Protein AF-A0A960TRJ4-F1 (afdb_monomer)

pLDDT: mean 88.87, std 13.02, range [45.62, 97.25]

Secondary structure (DSSP, 8-state):
----HHHHHHHHHHHHHHHTT-GGGHHHHHHGGG-SSHHHHHHHHHHHHHH-HHHHHHHHHHHTT-SSHHHHHHHHHHHTTS--

Sequence (84 aa):
IRHHPRGWVRACALYAVAQEEDTAMAPLAQAALVDRDPVVRETAAWCLARLAPERWRDHAATLTADEDAQVARWAAGFFGMLPT

Nearest PDB structures (foldseek):
  6g4j-assembly1_B  TM=8.806E-01  e=2.883E-02  synthetic construct
  3ltj-assembly1_A  TM=8.799E-01  e=7.236E-02  synthetic construct
  7z0f-assembly1_C  TM=8.446E-01  e=6.855E-02  synthetic construct
  8aw4-assembly1_B  TM=8.524E-01  e=1.544E-01  synthetic construct
  4xl5-assembly1_C  TM=8.786E-01  e=5.659E-01  synthetic construct

Structure (mmCIF, N/CA/C/O backbone):
data_AF-A0A960TRJ4-F1
#
_entry.id   AF-A0A960TRJ4-F1
#
loop_
_atom_site.group_PDB
_atom_site.id
_atom_site.type_symbol
_atom_site.label_atom_id
_atom_site.label_alt_id
_atom_site.label_comp_id
_atom_site.label_asym_id
_atom_site.label_entity_id
_atom_site.label_seq_id
_atom_site.pdbx_PDB_ins_code
_atom_site.Cartn_x
_atom_site.Cartn_y
_atom_site.Cartn_z
_atom_site.occupancy
_atom_site.B_iso_or_equiv
_atom_site.auth_seq_id
_atom_site.auth_comp_id
_atom_site.auth_asym_id
_atom_site.auth_atom_id
_atom_site.pdbx_PDB_model_num
ATOM 1 N N . ILE A 1 1 ? 17.503 0.779 -10.587 1.00 45.62 1 ILE A N 1
ATOM 2 C CA . ILE A 1 1 ? 16.078 0.556 -10.262 1.00 45.62 1 ILE A CA 1
ATOM 3 C C . ILE A 1 1 ? 15.287 0.604 -11.571 1.00 45.62 1 ILE A C 1
ATOM 5 O O . ILE A 1 1 ? 15.196 1.666 -12.169 1.00 45.62 1 ILE A O 1
ATOM 9 N N . ARG A 1 2 ? 14.831 -0.539 -12.102 1.00 48.50 2 ARG A N 1
ATOM 10 C CA . ARG A 1 2 ? 13.988 -0.600 -13.313 1.00 48.50 2 ARG A CA 1
ATOM 11 C C . ARG A 1 2 ? 12.560 -0.917 -12.868 1.00 48.50 2 ARG A C 1
ATOM 13 O O . ARG A 1 2 ? 12.157 -2.072 -12.893 1.00 48.50 2 ARG A O 1
ATOM 20 N N . HIS A 1 3 ? 11.808 0.091 -12.434 1.00 55.41 3 HIS A N 1
ATOM 21 C CA . HIS A 1 3 ? 10.358 -0.066 -12.324 1.00 55.41 3 HIS A CA 1
ATOM 22 C C . HIS A 1 3 ? 9.790 -0.052 -13.740 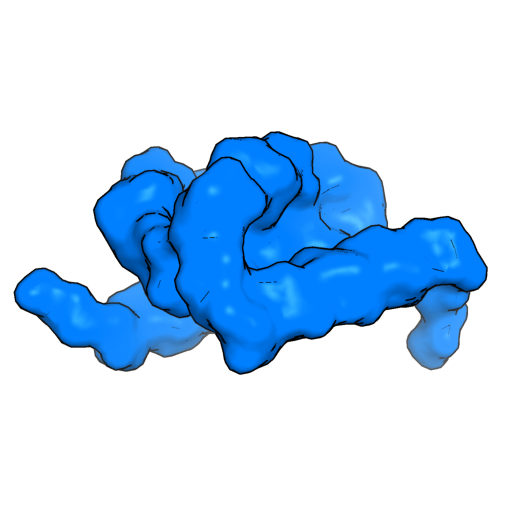1.00 55.41 3 HIS A C 1
ATOM 24 O O . HIS A 1 3 ? 10.102 0.837 -14.535 1.00 55.41 3 HIS A O 1
ATOM 30 N N . HIS A 1 4 ? 9.009 -1.070 -14.100 1.00 54.75 4 HIS A N 1
ATOM 31 C CA . HIS A 1 4 ? 8.327 -1.069 -15.388 1.00 54.75 4 HIS A CA 1
ATOM 32 C C . HIS A 1 4 ? 7.425 0.173 -15.468 1.00 54.75 4 HIS A C 1
ATOM 34 O O . HIS A 1 4 ? 6.748 0.485 -14.485 1.00 54.75 4 HIS A O 1
ATOM 40 N N . PRO A 1 5 ? 7.330 0.848 -16.629 1.00 67.25 5 PRO A N 1
ATOM 41 C CA . PRO A 1 5 ? 6.586 2.105 -16.757 1.00 67.25 5 PRO A CA 1
ATOM 42 C C . PRO A 1 5 ? 5.125 1.988 -16.300 1.00 67.25 5 PRO A C 1
ATOM 44 O O . PRO A 1 5 ? 4.548 2.948 -15.810 1.00 67.25 5 PRO A O 1
ATOM 47 N N . ARG A 1 6 ? 4.531 0.789 -16.383 1.00 80.88 6 ARG A N 1
ATOM 48 C CA . ARG A 1 6 ? 3.167 0.532 -15.903 1.00 80.88 6 ARG A CA 1
ATOM 49 C C . ARG A 1 6 ? 3.060 0.419 -14.379 1.00 80.88 6 ARG A C 1
ATOM 51 O O . ARG A 1 6 ? 2.021 0.780 -13.844 1.00 80.88 6 ARG A O 1
ATOM 58 N N . GLY A 1 7 ? 4.068 -0.133 -13.698 1.00 89.56 7 GLY A N 1
ATOM 59 C CA . GLY A 1 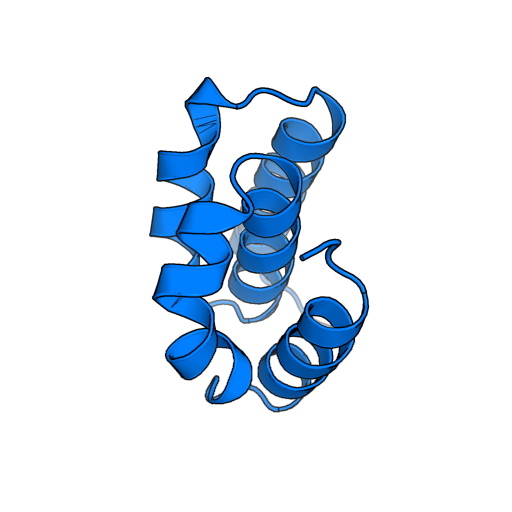7 ? 4.085 -0.275 -12.234 1.00 89.56 7 GLY A CA 1
ATOM 60 C C . GLY A 1 7 ? 4.246 1.075 -11.550 1.00 89.56 7 GLY A C 1
ATOM 61 O O . GLY A 1 7 ? 3.431 1.443 -10.713 1.00 89.56 7 GLY A O 1
ATOM 62 N N . TRP A 1 8 ? 5.204 1.867 -12.035 1.00 91.50 8 TRP A N 1
ATOM 63 C CA . TRP A 1 8 ? 5.428 3.230 -11.556 1.00 91.50 8 TRP A CA 1
ATOM 64 C C . TRP A 1 8 ? 4.167 4.101 -11.631 1.00 91.50 8 TRP A C 1
ATOM 66 O O . TRP A 1 8 ? 3.808 4.741 -10.653 1.00 91.50 8 TRP A O 1
ATOM 76 N N . VAL A 1 9 ? 3.435 4.064 -12.750 1.00 94.56 9 VAL A N 1
ATOM 77 C CA . VAL A 1 9 ? 2.185 4.832 -12.897 1.00 94.56 9 VAL A CA 1
ATOM 78 C C . VAL A 1 9 ? 1.124 4.415 -11.873 1.00 94.56 9 VAL A C 1
ATOM 80 O O . VAL A 1 9 ? 0.461 5.283 -11.311 1.00 94.56 9 VAL A O 1
A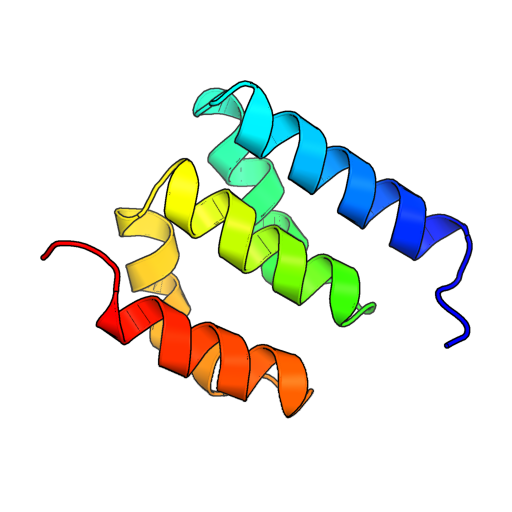TOM 83 N N . ARG A 1 10 ? 0.972 3.112 -11.585 1.00 94.88 10 ARG A N 1
ATOM 84 C CA . ARG A 1 10 ? 0.026 2.642 -10.554 1.00 94.88 10 ARG A CA 1
ATOM 85 C C . ARG A 1 10 ? 0.434 3.110 -9.158 1.00 94.88 10 ARG A C 1
ATOM 87 O O . ARG A 1 10 ? -0.421 3.569 -8.410 1.00 94.88 10 ARG A O 1
ATOM 94 N N . ALA A 1 11 ? 1.726 3.055 -8.841 1.00 95.81 11 ALA A N 1
ATOM 95 C CA . ALA A 1 11 ? 2.246 3.583 -7.584 1.00 95.81 11 ALA A CA 1
ATOM 96 C C . ALA A 1 11 ? 2.002 5.099 -7.467 1.00 95.81 11 ALA A C 1
ATOM 98 O O . ALA A 1 11 ? 1.457 5.554 -6.468 1.00 95.81 11 ALA A O 1
ATOM 99 N N . CYS A 1 12 ? 2.291 5.884 -8.511 1.00 95.25 12 CYS A N 1
ATOM 100 C CA . CYS A 1 12 ? 1.995 7.320 -8.517 1.00 95.25 12 CYS A CA 1
ATOM 101 C C . CYS A 1 12 ? 0.501 7.622 -8.333 1.00 95.25 12 CYS A C 1
ATOM 103 O O . CYS A 1 12 ? 0.162 8.572 -7.634 1.00 95.25 12 CYS A O 1
ATOM 105 N N . ALA A 1 13 ? -0.387 6.823 -8.932 1.00 95.12 13 ALA A N 1
ATOM 106 C CA . ALA A 1 13 ? -1.828 6.992 -8.766 1.00 95.12 13 ALA A CA 1
ATOM 107 C C . ALA A 1 13 ? -2.269 6.744 -7.314 1.00 95.12 13 ALA A C 1
ATOM 109 O O . ALA A 1 13 ? -2.974 7.571 -6.743 1.00 95.12 13 ALA A O 1
ATOM 110 N N . LEU A 1 14 ? -1.803 5.655 -6.694 1.00 96.69 14 LEU A N 1
ATOM 111 C CA . LEU A 1 14 ? -2.048 5.367 -5.274 1.00 96.69 14 LEU A CA 1
ATOM 112 C C . LEU A 1 14 ? -1.491 6.465 -4.364 1.00 96.69 14 LEU A C 1
ATOM 114 O O . LEU A 1 14 ? -2.128 6.839 -3.378 1.00 96.69 14 LEU A O 1
ATOM 118 N N . TYR A 1 15 ? -0.317 6.994 -4.713 1.00 95.50 15 TYR A N 1
ATOM 119 C CA . TYR A 1 15 ? 0.293 8.090 -3.980 1.00 95.50 15 TYR A CA 1
ATOM 120 C C . TYR A 1 15 ? -0.579 9.346 -4.023 1.00 95.50 15 TYR A C 1
ATOM 122 O O . TYR A 1 15 ? -0.896 9.900 -2.976 1.00 95.50 15 TYR A O 1
ATOM 130 N N . ALA A 1 16 ? -1.008 9.760 -5.218 1.00 96.25 16 ALA A N 1
ATOM 131 C CA . ALA A 1 16 ? -1.873 10.923 -5.394 1.00 96.25 16 ALA A CA 1
ATOM 132 C C . ALA A 1 16 ? -3.192 10.771 -4.620 1.00 96.25 16 ALA A C 1
ATOM 134 O O . ALA A 1 16 ? -3.575 11.670 -3.882 1.00 96.25 16 ALA A O 1
ATOM 135 N N . VAL A 1 17 ? -3.826 9.599 -4.700 1.00 95.31 17 VAL A N 1
ATOM 136 C CA . VAL A 1 17 ? -5.056 9.285 -3.955 1.00 95.31 17 VAL A CA 1
ATOM 137 C C . VAL A 1 17 ? -4.887 9.479 -2.441 1.00 95.31 17 VAL A C 1
ATOM 139 O O . VAL A 1 17 ? -5.745 10.071 -1.793 1.00 95.31 17 VAL A O 1
ATOM 142 N N . ALA A 1 18 ? -3.769 9.032 -1.865 1.00 94.56 18 ALA A N 1
ATOM 143 C CA . ALA A 1 18 ? -3.508 9.199 -0.435 1.00 94.56 18 ALA A CA 1
ATOM 144 C C . ALA A 1 18 ? -3.133 10.63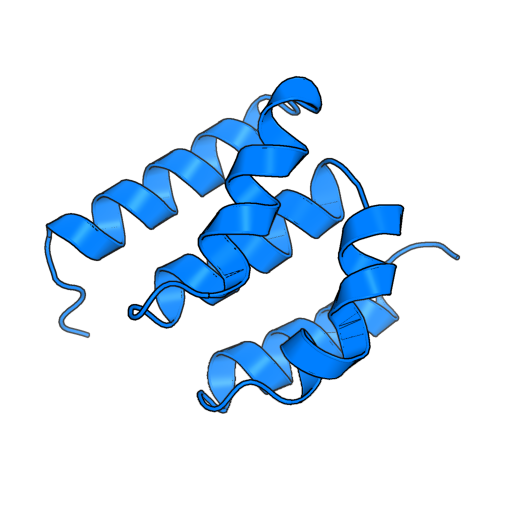6 -0.025 1.00 94.56 18 ALA A C 1
ATOM 146 O O . ALA A 1 18 ? -3.201 10.962 1.163 1.00 94.56 18 ALA A O 1
ATOM 147 N N . GLN A 1 19 ? -2.673 11.461 -0.971 1.00 95.69 19 GLN A N 1
ATOM 148 C CA . GLN A 1 19 ? -2.379 12.880 -0.741 1.00 95.69 19 GLN A CA 1
ATOM 149 C C . GLN A 1 19 ? -3.648 13.729 -0.744 1.00 95.69 19 GLN A C 1
ATOM 151 O O . GLN A 1 19 ? -3.728 14.685 0.015 1.00 95.69 19 GLN A O 1
ATOM 156 N N . GLU A 1 20 ? -4.640 13.341 -1.543 1.00 95.75 20 GLU A N 1
ATOM 157 C CA . GLU A 1 20 ? -5.968 13.965 -1.557 1.00 95.75 20 GLU A CA 1
ATOM 158 C C . GLU A 1 20 ? -6.873 13.473 -0.411 1.00 95.75 20 GLU A C 1
ATOM 160 O O . GLU A 1 20 ? -7.997 13.943 -0.271 1.00 95.75 20 GLU A O 1
ATOM 165 N N . GLU A 1 21 ? -6.403 12.516 0.400 1.00 93.44 21 GLU A N 1
ATOM 166 C CA . GLU A 1 21 ? -7.151 11.924 1.522 1.00 93.44 21 GLU A CA 1
ATOM 167 C C . GLU A 1 21 ? -8.524 11.347 1.109 1.00 93.44 21 GLU A C 1
ATOM 169 O O . GLU A 1 21 ? -9.460 11.267 1.908 1.00 93.44 21 GLU A O 1
ATOM 174 N N . ASP A 1 22 ? -8.649 10.889 -0.145 1.00 93.62 22 ASP A N 1
ATOM 175 C CA . ASP A 1 22 ? -9.893 10.335 -0.683 1.00 93.62 22 ASP A CA 1
ATOM 176 C C . ASP A 1 22 ? -10.156 8.922 -0.138 1.00 93.62 22 ASP A C 1
ATOM 178 O O . ASP A 1 22 ? -9.841 7.897 -0.750 1.00 93.62 22 ASP A O 1
ATOM 182 N N . THR A 1 23 ? -10.757 8.867 1.050 1.00 94.44 23 THR A N 1
ATOM 183 C CA . THR A 1 23 ? -11.118 7.616 1.736 1.00 94.44 23 THR A CA 1
ATOM 184 C C . THR A 1 23 ? -12.041 6.707 0.916 1.00 94.44 23 THR A C 1
ATOM 186 O O . THR A 1 23 ? -12.020 5.488 1.113 1.00 94.44 23 THR A O 1
ATOM 189 N N . ALA A 1 24 ? -12.793 7.240 -0.059 1.00 95.38 24 ALA A N 1
ATOM 190 C CA . ALA A 1 24 ? -13.632 6.425 -0.940 1.00 95.38 24 ALA A CA 1
ATOM 191 C C . ALA A 1 24 ? -12.799 5.492 -1.836 1.00 95.38 24 ALA A C 1
ATOM 193 O O . ALA A 1 24 ? -13.302 4.469 -2.306 1.00 95.38 24 ALA A O 1
ATOM 194 N N . MET A 1 25 ? -11.512 5.798 -2.018 1.00 95.56 25 MET A N 1
ATOM 195 C CA . MET A 1 25 ? -10.564 5.000 -2.794 1.00 95.56 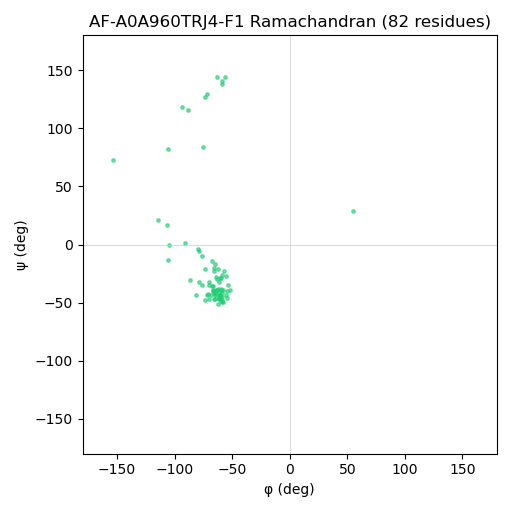25 MET A CA 1
ATOM 196 C C . MET A 1 25 ? -9.813 3.952 -1.962 1.00 95.56 25 MET A C 1
ATOM 198 O O . MET A 1 25 ? -9.030 3.179 -2.520 1.00 95.56 25 MET A O 1
ATOM 202 N N . ALA A 1 26 ? -10.079 3.834 -0.656 1.00 95.62 26 ALA A N 1
ATOM 203 C CA . ALA A 1 26 ? -9.491 2.784 0.181 1.00 95.62 26 ALA A CA 1
ATOM 204 C C . ALA A 1 26 ? -9.670 1.350 -0.383 1.00 95.62 26 ALA A C 1
ATOM 206 O O . ALA A 1 26 ? -8.710 0.577 -0.332 1.00 95.62 26 ALA A O 1
ATOM 207 N N . PRO A 1 27 ? -10.816 0.962 -0.992 1.00 96.62 27 PRO A N 1
ATOM 208 C CA . PRO A 1 27 ? -10.950 -0.350 -1.633 1.00 96.62 27 PRO A CA 1
ATOM 209 C C . PRO A 1 27 ? -9.973 -0.571 -2.797 1.00 96.62 27 PRO A C 1
ATOM 211 O O . PRO A 1 27 ? -9.527 -1.696 -3.018 1.00 96.62 27 PRO A O 1
ATOM 214 N N . LEU A 1 28 ? -9.616 0.489 -3.530 1.00 95.38 28 LEU A N 1
ATOM 215 C CA . LEU A 1 28 ? -8.652 0.415 -4.628 1.00 95.38 28 LEU A CA 1
ATOM 216 C C . LEU A 1 28 ? -7.235 0.193 -4.091 1.00 95.38 28 LEU A C 1
ATOM 218 O O . LEU A 1 28 ? -6.513 -0.658 -4.611 1.00 95.38 28 LEU A O 1
ATOM 222 N N . ALA A 1 29 ? -6.860 0.899 -3.021 1.00 96.44 29 ALA A N 1
ATOM 223 C CA . ALA A 1 29 ? -5.595 0.666 -2.329 1.00 96.44 29 ALA A CA 1
ATOM 224 C C . ALA A 1 29 ? -5.509 -0.768 -1.784 1.00 96.44 29 ALA A C 1
ATOM 226 O O . ALA A 1 29 ? -4.511 -1.450 -1.993 1.00 96.44 29 ALA A O 1
ATOM 227 N N . GLN A 1 30 ? -6.587 -1.273 -1.179 1.00 97.25 30 GLN A N 1
ATOM 228 C CA . GLN A 1 30 ? -6.652 -2.651 -0.693 1.00 97.25 30 GLN A CA 1
ATOM 229 C C . GLN A 1 30 ? -6.478 -3.680 -1.824 1.00 97.25 30 GLN A C 1
ATOM 231 O O . GLN A 1 30 ? -5.726 -4.641 -1.677 1.00 97.25 30 GLN A O 1
ATOM 236 N N . ALA A 1 31 ? -7.120 -3.473 -2.977 1.00 96.56 31 ALA A N 1
ATOM 237 C CA . ALA A 1 31 ? -6.972 -4.367 -4.127 1.00 96.56 31 ALA A CA 1
ATOM 238 C C . ALA A 1 31 ? -5.533 -4.398 -4.680 1.00 96.56 31 ALA A C 1
ATOM 240 O O . ALA A 1 31 ? -5.094 -5.419 -5.208 1.00 96.56 31 ALA A O 1
ATOM 241 N N . ALA A 1 32 ? -4.783 -3.303 -4.542 1.00 96.75 32 ALA A N 1
ATOM 242 C CA . ALA A 1 32 ? -3.403 -3.202 -5.007 1.00 96.75 32 ALA A CA 1
ATOM 243 C C . ALA A 1 32 ? -2.371 -3.878 -4.078 1.00 96.75 32 ALA A C 1
ATOM 245 O O . ALA A 1 32 ? -1.206 -4.000 -4.457 1.00 96.75 32 ALA A O 1
ATOM 246 N N . LEU A 1 33 ? -2.778 -4.384 -2.905 1.00 96.38 33 LEU A N 1
ATOM 247 C CA . LEU A 1 33 ? -1.889 -5.115 -1.989 1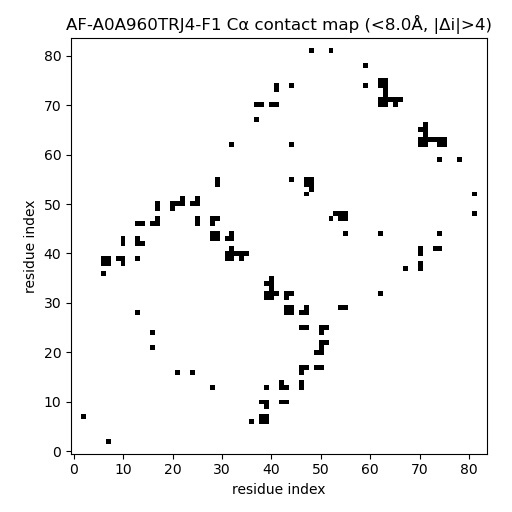.00 96.38 33 LEU A CA 1
ATOM 248 C C . LEU A 1 33 ? -1.369 -6.444 -2.558 1.00 96.38 33 LEU A C 1
ATOM 250 O O . LEU A 1 33 ? -0.390 -6.976 -2.055 1.00 96.38 33 LEU A O 1
ATOM 254 N N . VAL A 1 34 ? -1.998 -6.979 -3.607 1.00 95.50 34 VAL A N 1
ATOM 255 C CA . VAL A 1 34 ? -1.576 -8.218 -4.289 1.00 95.50 34 VAL A CA 1
ATOM 256 C C . VAL A 1 34 ? -0.947 -7.949 -5.659 1.00 95.50 34 VAL A C 1
ATOM 258 O O . VAL A 1 34 ? -0.850 -8.844 -6.500 1.00 95.50 34 VAL A O 1
ATOM 261 N N . ASP A 1 35 ? -0.548 -6.703 -5.928 1.00 96.31 35 ASP A N 1
ATOM 262 C CA . ASP A 1 35 ? 0.090 -6.352 -7.192 1.00 96.31 35 ASP A CA 1
ATOM 263 C C . ASP A 1 35 ? 1.432 -7.086 -7.362 1.00 96.31 35 ASP A C 1
ATOM 265 O O . ASP A 1 35 ? 2.196 -7.290 -6.421 1.00 96.31 35 ASP A O 1
ATOM 269 N N . ARG A 1 36 ? 1.746 -7.479 -8.597 1.00 94.12 36 ARG A N 1
ATOM 270 C CA . ARG A 1 36 ? 3.008 -8.152 -8.936 1.00 94.12 36 ARG A CA 1
ATOM 271 C C . ARG A 1 36 ? 4.249 -7.270 -8.758 1.00 94.12 36 ARG A C 1
ATOM 273 O O . ARG A 1 36 ? 5.356 -7.792 -8.731 1.00 94.12 36 ARG A O 1
ATOM 280 N N . ASP A 1 37 ? 4.087 -5.947 -8.779 1.00 95.06 37 ASP A N 1
ATOM 281 C CA . ASP A 1 37 ? 5.180 -4.995 -8.610 1.00 95.06 37 ASP A CA 1
ATOM 282 C C . ASP A 1 37 ? 5.283 -4.607 -7.125 1.00 95.06 37 ASP A C 1
ATOM 284 O O . ASP A 1 37 ? 4.336 -4.018 -6.592 1.00 95.06 37 ASP A O 1
ATOM 288 N N . PRO A 1 38 ? 6.410 -4.896 -6.452 1.00 94.75 38 PRO A N 1
ATOM 289 C CA . PRO A 1 38 ? 6.553 -4.644 -5.020 1.00 94.75 38 PRO A CA 1
ATOM 290 C C . PRO A 1 38 ? 6.408 -3.161 -4.664 1.00 94.75 38 PRO A C 1
ATOM 292 O O . PRO A 1 38 ? 5.890 -2.840 -3.599 1.00 94.75 38 PRO A O 1
ATOM 295 N N . VAL A 1 39 ? 6.755 -2.237 -5.570 1.00 93.94 39 VAL A N 1
ATOM 296 C CA . VAL A 1 39 ? 6.566 -0.798 -5.312 1.00 93.94 39 VAL A CA 1
ATOM 297 C C . VAL A 1 39 ? 5.098 -0.407 -5.307 1.00 93.94 39 VAL A C 1
ATOM 299 O O . VAL A 1 39 ? 4.695 0.480 -4.552 1.00 93.94 39 VAL A O 1
ATOM 302 N N . VAL A 1 40 ? 4.274 -1.079 -6.111 1.00 96.31 40 VAL A N 1
ATOM 303 C CA . VAL A 1 40 ? 2.826 -0.870 -6.066 1.00 96.31 40 VAL A CA 1
ATOM 304 C C . VAL A 1 40 ? 2.268 -1.402 -4.750 1.00 96.31 40 VAL A C 1
ATOM 306 O O . VAL A 1 40 ? 1.500 -0.681 -4.121 1.00 96.31 40 VAL A O 1
ATOM 309 N N . ARG A 1 41 ? 2.697 -2.587 -4.291 1.00 96.94 41 ARG A N 1
ATOM 310 C CA . ARG A 1 41 ? 2.269 -3.142 -2.994 1.00 96.94 41 ARG A CA 1
ATOM 311 C C . ARG A 1 41 ? 2.671 -2.257 -1.815 1.00 96.94 41 ARG A C 1
ATOM 313 O O . ARG A 1 41 ? 1.830 -1.957 -0.973 1.00 96.94 41 ARG A O 1
ATOM 320 N N . GLU A 1 42 ? 3.917 -1.782 -1.785 1.00 94.88 42 GLU A N 1
ATOM 321 C CA . GLU A 1 42 ? 4.415 -0.857 -0.756 1.00 94.88 42 GLU A CA 1
ATOM 322 C C . GLU A 1 42 ? 3.577 0.428 -0.715 1.00 94.88 42 GLU A C 1
ATOM 324 O O . GLU A 1 42 ? 3.069 0.826 0.335 1.00 94.88 42 GLU A O 1
ATOM 329 N N . THR A 1 43 ? 3.360 1.045 -1.881 1.00 95.44 43 THR A N 1
ATOM 330 C CA . THR A 1 43 ? 2.582 2.288 -1.977 1.00 95.44 43 THR A CA 1
ATOM 331 C C . THR A 1 43 ? 1.113 2.062 -1.625 1.00 95.44 43 THR A C 1
ATOM 333 O O . THR A 1 43 ? 0.490 2.917 -1.001 1.00 95.44 43 THR A O 1
ATOM 336 N N . ALA A 1 44 ? 0.553 0.909 -1.992 1.00 96.44 44 ALA A N 1
ATOM 337 C CA . ALA A 1 44 ? -0.807 0.514 -1.653 1.00 96.44 44 ALA A CA 1
ATOM 338 C C . ALA A 1 44 ? -0.980 0.327 -0.141 1.00 96.44 44 ALA A C 1
ATOM 340 O O . ALA A 1 44 ? -1.950 0.826 0.425 1.00 96.44 44 ALA A O 1
ATOM 341 N N . ALA A 1 45 ? -0.016 -0.317 0.524 1.00 95.19 45 ALA A N 1
ATOM 342 C CA . ALA A 1 45 ? -0.003 -0.466 1.974 1.00 95.19 45 ALA A CA 1
ATOM 343 C C . ALA A 1 45 ? 0.070 0.897 2.675 1.00 95.19 45 ALA A C 1
ATOM 345 O O . ALA A 1 45 ? -0.720 1.158 3.580 1.00 95.19 45 ALA A O 1
ATOM 346 N N . TRP A 1 46 ? 0.953 1.794 2.224 1.00 93.69 46 TRP A N 1
ATOM 347 C CA . TRP A 1 46 ? 1.032 3.163 2.745 1.00 93.69 46 TRP A CA 1
ATOM 348 C C . TRP A 1 46 ? -0.271 3.949 2.532 1.00 93.69 46 TRP A C 1
ATOM 350 O O . TRP A 1 46 ? -0.775 4.587 3.457 1.00 93.69 46 TRP A O 1
ATOM 360 N N . CYS A 1 47 ? -0.838 3.875 1.326 1.00 95.75 47 CYS A N 1
ATOM 361 C CA . CYS A 1 47 ? -2.099 4.518 0.962 1.00 95.75 47 CYS A CA 1
ATOM 362 C C . CYS A 1 47 ? -3.247 4.026 1.858 1.00 95.75 47 CYS A C 1
ATOM 364 O O . CYS A 1 47 ? -3.946 4.831 2.472 1.00 95.75 47 CYS A O 1
ATOM 366 N N . LEU A 1 48 ? -3.388 2.706 2.019 1.00 95.44 48 LEU A N 1
ATOM 367 C CA . LEU A 1 48 ? -4.427 2.102 2.850 1.00 95.44 48 LEU A CA 1
ATOM 368 C C . LEU A 1 48 ? -4.267 2.476 4.328 1.00 95.44 48 LEU A C 1
ATOM 370 O O . LEU A 1 48 ? -5.258 2.772 4.983 1.00 95.44 48 LEU A O 1
ATOM 374 N N . ALA A 1 49 ? -3.036 2.534 4.840 1.00 92.88 49 ALA A N 1
ATOM 375 C CA . ALA A 1 49 ? -2.781 2.930 6.221 1.00 92.88 49 ALA A CA 1
ATOM 376 C C . ALA A 1 49 ? -3.179 4.385 6.522 1.00 92.88 49 ALA A C 1
ATOM 378 O O . ALA A 1 49 ? -3.504 4.700 7.662 1.00 92.88 49 ALA A O 1
ATOM 379 N N . ARG A 1 50 ? -3.152 5.271 5.516 1.00 92.50 50 ARG A N 1
ATOM 380 C CA . ARG A 1 50 ? -3.600 6.669 5.638 1.00 92.50 50 ARG A CA 1
ATOM 381 C C . ARG A 1 50 ? -5.111 6.810 5.511 1.00 92.50 50 ARG A C 1
ATOM 383 O O . ARG A 1 50 ? -5.710 7.566 6.262 1.00 92.50 50 ARG A O 1
ATOM 390 N N . LEU A 1 51 ? -5.707 6.105 4.552 1.00 94.56 51 LEU A N 1
ATOM 391 C CA . LEU A 1 51 ? -7.118 6.272 4.199 1.00 94.56 51 LEU A CA 1
ATOM 392 C C . LEU A 1 51 ? -8.070 5.417 5.043 1.00 94.56 51 LEU A C 1
ATOM 394 O O . LEU A 1 51 ? -9.219 5.799 5.234 1.00 94.56 51 LEU A O 1
ATOM 398 N N . ALA A 1 52 ? -7.614 4.249 5.494 1.00 94.88 52 ALA A N 1
ATOM 399 C CA . ALA A 1 52 ? -8.406 3.269 6.233 1.00 94.88 52 ALA A CA 1
ATOM 400 C C . ALA A 1 52 ? -7.496 2.405 7.136 1.00 94.88 52 ALA A C 1
ATOM 402 O O . ALA A 1 52 ? -7.239 1.231 6.824 1.00 94.88 52 ALA A O 1
ATOM 403 N N . PRO A 1 53 ? -6.968 2.967 8.244 1.00 92.44 53 PRO A N 1
ATOM 404 C CA . PRO A 1 53 ? -6.048 2.268 9.143 1.00 92.44 53 PRO A CA 1
ATOM 405 C C . PRO A 1 53 ? -6.584 0.918 9.641 1.00 92.44 53 PRO A C 1
ATOM 407 O O . PRO A 1 53 ? -5.824 -0.032 9.807 1.00 92.44 53 PRO A O 1
ATOM 410 N N . GLU A 1 54 ? -7.893 0.801 9.855 1.00 93.00 54 GLU A N 1
ATOM 411 C CA . GLU A 1 54 ? -8.562 -0.442 10.237 1.00 93.00 54 GLU A CA 1
ATOM 412 C C . GLU A 1 54 ? -8.408 -1.542 9.178 1.00 93.00 54 GLU A C 1
ATOM 414 O O . GLU A 1 54 ? -7.996 -2.651 9.511 1.00 93.00 54 GLU A O 1
ATOM 419 N N . ARG A 1 55 ? -8.598 -1.222 7.892 1.00 93.75 55 ARG A N 1
ATOM 420 C CA . ARG A 1 55 ? -8.417 -2.187 6.795 1.00 93.75 55 ARG A CA 1
ATOM 421 C C . ARG A 1 55 ? -6.964 -2.597 6.635 1.00 93.75 55 ARG A C 1
ATOM 423 O O . ARG A 1 55 ? -6.677 -3.746 6.301 1.00 93.75 55 ARG A O 1
ATOM 430 N N . TRP A 1 56 ? -6.045 -1.660 6.861 1.00 93.94 56 TRP A N 1
ATOM 431 C CA . TRP A 1 56 ? -4.624 -1.974 6.891 1.00 93.94 56 TRP A CA 1
ATOM 432 C C . TRP A 1 56 ? -4.320 -2.992 7.999 1.00 93.94 56 TRP A C 1
ATOM 434 O O . TRP A 1 56 ? -3.630 -3.977 7.735 1.00 93.94 56 TRP A O 1
ATOM 444 N N . ARG A 1 57 ? -4.886 -2.820 9.207 1.00 92.50 57 ARG A N 1
ATOM 445 C CA . ARG A 1 57 ? -4.688 -3.756 10.332 1.00 92.50 57 ARG A CA 1
ATOM 446 C C . ARG A 1 57 ? -5.217 -5.151 10.015 1.00 92.50 57 ARG A C 1
ATOM 448 O O . ARG A 1 57 ? -4.525 -6.121 10.317 1.00 92.50 57 ARG A O 1
ATOM 455 N N . ASP A 1 58 ? -6.351 -5.252 9.324 1.00 94.75 58 ASP A N 1
ATOM 456 C CA . ASP A 1 58 ? -6.889 -6.538 8.855 1.00 94.75 58 ASP A CA 1
ATOM 457 C C . ASP A 1 58 ? -5.913 -7.287 7.926 1.00 94.75 58 ASP A C 1
ATOM 459 O O . ASP A 1 58 ? -5.939 -8.514 7.852 1.00 94.75 58 ASP A O 1
ATOM 463 N N . HIS A 1 59 ? -5.026 -6.561 7.234 1.00 94.50 59 HIS A N 1
ATOM 464 C CA . HIS A 1 59 ? -4.049 -7.118 6.291 1.00 94.50 59 HIS A CA 1
ATOM 465 C C . HIS A 1 59 ? -2.617 -7.148 6.855 1.00 94.50 59 HIS A C 1
ATOM 467 O O . HIS A 1 59 ? -1.704 -7.625 6.181 1.00 94.50 59 HIS A O 1
ATOM 473 N N . ALA A 1 60 ? -2.393 -6.689 8.091 1.00 92.31 60 ALA A N 1
ATOM 474 C CA . ALA A 1 60 ? -1.059 -6.492 8.661 1.00 92.31 60 ALA A CA 1
ATOM 475 C C . ALA A 1 60 ? -0.209 -7.771 8.671 1.00 92.31 60 ALA A C 1
ATOM 477 O O . ALA A 1 60 ? 0.981 -7.724 8.358 1.00 92.31 60 A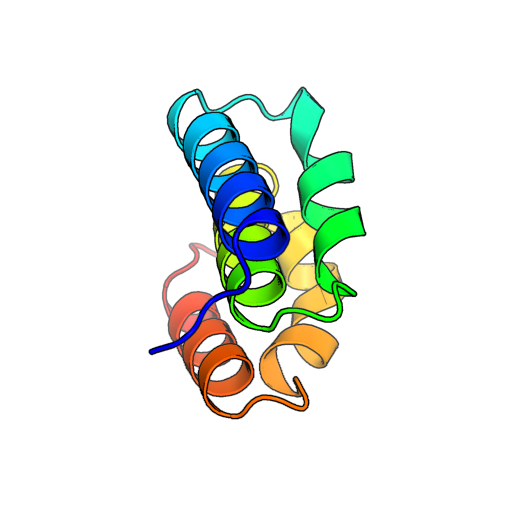LA A O 1
ATOM 478 N N . ALA A 1 61 ? -0.811 -8.924 8.973 1.00 92.19 61 ALA A N 1
ATOM 479 C CA . ALA A 1 61 ? -0.101 -10.204 8.981 1.00 92.19 61 ALA A CA 1
ATOM 480 C C . ALA A 1 61 ? 0.437 -10.572 7.589 1.00 92.19 61 ALA A C 1
ATOM 482 O O . ALA A 1 61 ? 1.559 -11.049 7.468 1.00 92.19 61 ALA A O 1
ATOM 483 N N . THR A 1 62 ? -0.334 -10.303 6.533 1.00 92.00 62 THR A N 1
ATOM 484 C CA . THR A 1 62 ? 0.102 -10.530 5.150 1.00 92.00 62 THR A CA 1
ATOM 485 C C . THR A 1 62 ? 1.153 -9.508 4.731 1.00 92.00 62 THR A C 1
ATOM 487 O O . THR A 1 62 ? 2.164 -9.885 4.152 1.00 92.00 62 THR A O 1
ATOM 490 N N . LEU A 1 63 ? 0.958 -8.229 5.065 1.00 92.81 63 LEU A N 1
ATOM 491 C CA . LEU A 1 63 ? 1.872 -7.150 4.674 1.00 92.81 63 LEU A CA 1
ATOM 492 C C . LEU A 1 63 ? 3.247 -7.267 5.333 1.00 92.81 63 LEU A C 1
ATOM 494 O O . LEU A 1 63 ? 4.265 -7.034 4.691 1.00 92.81 63 LEU A O 1
ATOM 498 N N . THR A 1 64 ? 3.293 -7.655 6.606 1.00 93.31 64 THR A N 1
ATOM 499 C CA . THR A 1 64 ? 4.552 -7.868 7.340 1.00 93.31 64 THR A CA 1
ATOM 500 C C . THR A 1 64 ? 5.262 -9.172 6.968 1.00 93.31 64 THR A C 1
ATOM 502 O O . THR A 1 64 ? 6.423 -9.353 7.331 1.00 93.31 64 THR A O 1
ATOM 505 N N . ALA A 1 65 ? 4.595 -10.048 6.212 1.00 94.62 65 ALA A N 1
ATOM 506 C CA . ALA A 1 65 ? 5.131 -11.295 5.673 1.00 94.62 65 ALA A CA 1
ATOM 507 C C . ALA A 1 65 ? 5.220 -11.287 4.132 1.00 94.62 65 ALA A C 1
ATOM 509 O O . ALA A 1 65 ? 5.241 -12.356 3.521 1.00 94.62 65 ALA A O 1
ATOM 510 N N . ASP A 1 66 ? 5.245 -10.103 3.505 1.00 96.69 66 ASP A N 1
ATOM 511 C CA . ASP A 1 66 ? 5.362 -9.968 2.049 1.00 96.69 66 ASP A CA 1
ATOM 512 C C . ASP A 1 66 ? 6.623 -10.682 1.520 1.00 96.69 66 ASP A C 1
ATOM 514 O O . ASP A 1 66 ? 7.673 -10.700 2.168 1.00 96.69 66 ASP A O 1
ATOM 518 N N . GLU A 1 67 ? 6.516 -11.280 0.330 1.00 95.44 67 GLU A N 1
ATOM 519 C CA . GLU A 1 67 ? 7.624 -11.977 -0.341 1.00 95.44 67 GLU A CA 1
ATOM 520 C C . GLU A 1 67 ? 8.820 -11.054 -0.624 1.00 95.44 67 GLU A C 1
ATOM 522 O O . GLU A 1 67 ? 9.968 -11.505 -0.663 1.00 95.44 67 GLU A O 1
ATOM 527 N N . ASP A 1 68 ? 8.561 -9.759 -0.813 1.00 96.06 68 ASP A N 1
ATOM 528 C CA . ASP A 1 68 ? 9.584 -8.747 -0.981 1.00 96.06 68 ASP A CA 1
ATOM 529 C C . ASP A 1 68 ? 10.002 -8.212 0.394 1.00 96.06 68 ASP A C 1
ATOM 531 O O . ASP A 1 68 ? 9.244 -7.571 1.128 1.00 96.06 68 ASP A O 1
ATOM 535 N N . ALA A 1 69 ? 11.266 -8.454 0.740 1.00 93.31 69 ALA A N 1
ATOM 536 C CA . ALA A 1 69 ? 11.820 -8.091 2.038 1.00 93.31 69 ALA A CA 1
ATOM 537 C C . ALA A 1 69 ? 11.815 -6.576 2.318 1.00 93.31 69 ALA A C 1
ATOM 539 O O . ALA A 1 69 ? 11.937 -6.180 3.482 1.00 93.31 69 ALA A O 1
ATOM 540 N N . GLN A 1 70 ? 11.742 -5.716 1.294 1.00 89.88 70 GLN A N 1
ATOM 541 C CA . GLN A 1 70 ? 11.576 -4.276 1.490 1.00 89.88 70 GLN A CA 1
ATOM 542 C C . GLN A 1 70 ? 10.146 -3.964 1.925 1.00 89.88 70 GLN A C 1
ATOM 544 O O . GLN A 1 70 ? 9.973 -3.276 2.931 1.00 89.88 70 GLN A O 1
ATOM 549 N N . VAL A 1 71 ? 9.153 -4.520 1.227 1.00 93.12 71 VAL A N 1
ATOM 550 C CA . VAL A 1 71 ? 7.730 -4.337 1.549 1.00 93.12 71 VAL A CA 1
ATOM 551 C C . VAL A 1 71 ? 7.438 -4.837 2.964 1.00 93.12 71 VAL A C 1
ATOM 553 O O . VAL A 1 71 ? 6.900 -4.085 3.778 1.00 93.12 71 VAL A O 1
ATOM 556 N N . 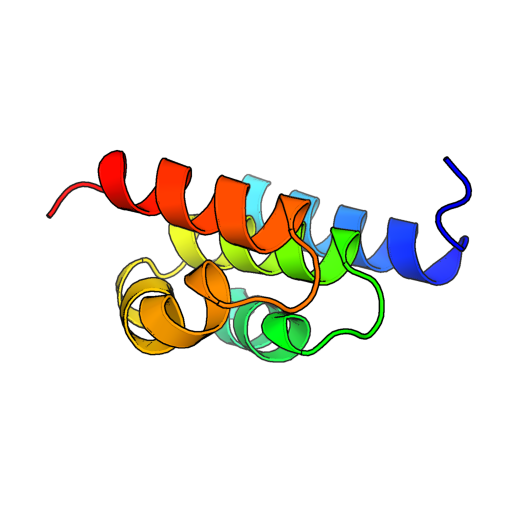ALA A 1 72 ? 7.892 -6.048 3.302 1.00 93.56 72 ALA A N 1
ATOM 557 C CA . ALA A 1 72 ? 7.700 -6.644 4.625 1.00 93.56 72 ALA A CA 1
ATOM 558 C C . ALA A 1 72 ? 8.301 -5.790 5.754 1.00 93.56 72 ALA A C 1
ATOM 560 O O . ALA A 1 72 ? 7.648 -5.501 6.761 1.00 93.56 72 ALA A O 1
ATOM 561 N N . ARG A 1 73 ? 9.550 -5.335 5.575 1.00 90.88 73 ARG A N 1
ATOM 562 C CA . ARG A 1 73 ? 10.248 -4.491 6.557 1.00 90.88 73 ARG A CA 1
ATOM 563 C C . ARG A 1 73 ? 9.558 -3.146 6.732 1.00 90.88 73 ARG A C 1
ATOM 565 O O . ARG A 1 73 ? 9.432 -2.668 7.857 1.00 90.88 73 ARG A O 1
ATOM 572 N N . TRP A 1 74 ? 9.141 -2.537 5.626 1.00 88.38 74 TRP A N 1
ATOM 573 C CA . TRP A 1 74 ? 8.470 -1.248 5.646 1.00 88.38 74 TRP A CA 1
ATOM 574 C C . TRP A 1 74 ? 7.111 -1.354 6.350 1.00 88.38 74 TRP A C 1
ATOM 576 O O . TRP A 1 74 ? 6.846 -0.584 7.272 1.00 88.38 74 TRP A O 1
ATOM 586 N N . ALA A 1 75 ? 6.303 -2.367 6.018 1.00 89.56 75 ALA A N 1
ATOM 587 C CA . ALA A 1 75 ? 5.017 -2.623 6.666 1.00 89.56 75 ALA A CA 1
ATOM 588 C C . ALA A 1 75 ? 5.159 -2.862 8.180 1.00 89.56 75 ALA A C 1
ATOM 590 O O . ALA A 1 75 ? 4.383 -2.318 8.967 1.00 89.56 75 ALA A O 1
ATOM 591 N N . ALA A 1 76 ? 6.176 -3.622 8.600 1.00 86.81 76 ALA A N 1
ATOM 592 C CA . ALA A 1 76 ? 6.442 -3.880 10.015 1.00 86.81 76 ALA A CA 1
ATOM 593 C C . ALA A 1 76 ? 6.866 -2.608 10.768 1.00 86.81 76 ALA A C 1
ATOM 595 O O . ALA A 1 76 ? 6.427 -2.381 11.895 1.00 86.81 76 ALA A O 1
ATOM 596 N N . GLY A 1 77 ? 7.682 -1.755 10.138 1.00 82.19 77 GLY A N 1
ATOM 597 C CA . GLY A 1 77 ? 8.070 -0.461 10.701 1.00 82.19 77 GLY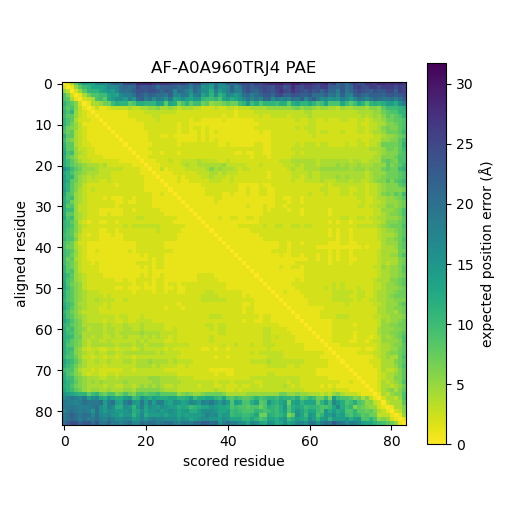 A CA 1
ATOM 598 C C . GLY A 1 77 ? 6.892 0.511 10.821 1.00 82.19 77 GLY A C 1
ATOM 599 O O . GLY A 1 77 ? 6.761 1.199 11.831 1.00 82.19 77 GLY A O 1
ATOM 600 N N . PHE A 1 78 ? 6.005 0.529 9.823 1.00 72.75 78 PHE A N 1
ATOM 601 C CA . PHE A 1 78 ? 4.842 1.416 9.794 1.00 72.75 78 PHE A CA 1
ATOM 602 C C . PHE A 1 78 ? 3.781 1.037 10.837 1.00 72.75 78 PHE A C 1
ATOM 604 O O . PHE A 1 78 ? 3.181 1.925 11.442 1.00 72.75 78 PHE A O 1
ATOM 611 N N . PHE A 1 79 ? 3.600 -0.261 11.121 1.00 60.88 79 PHE A N 1
ATOM 612 C CA . PHE A 1 79 ? 2.696 -0.726 12.181 1.00 60.88 79 PHE A CA 1
ATOM 613 C C . PHE A 1 79 ? 3.001 -0.088 13.537 1.00 60.88 79 PHE A C 1
ATOM 615 O O . PHE A 1 79 ? 2.088 0.297 14.260 1.00 60.88 79 PHE A O 1
ATOM 622 N N . GLY A 1 80 ? 4.288 0.066 13.861 1.00 61.03 80 GLY A N 1
ATOM 623 C CA . GLY A 1 80 ? 4.723 0.671 15.118 1.00 61.03 80 GLY A CA 1
ATOM 624 C C . GLY A 1 80 ? 4.413 2.167 15.240 1.00 61.03 80 GLY A C 1
ATOM 625 O O . GLY A 1 80 ? 4.505 2.704 16.339 1.00 61.03 80 GLY A O 1
ATOM 626 N N . MET A 1 81 ? 4.058 2.843 14.140 1.00 66.62 81 MET A N 1
ATOM 627 C CA . MET A 1 81 ? 3.782 4.285 14.098 1.00 66.62 81 MET A CA 1
ATOM 628 C C . MET A 1 81 ? 2.295 4.641 13.978 1.00 66.62 81 MET A C 1
ATOM 630 O O . MET A 1 81 ? 1.947 5.806 14.176 1.00 66.62 81 MET A O 1
ATOM 634 N N . LEU A 1 82 ? 1.413 3.691 13.647 1.00 61.34 82 LEU A N 1
ATOM 635 C CA . LEU A 1 82 ? -0.022 3.967 13.571 1.00 61.34 82 LEU A CA 1
ATOM 636 C C . LEU A 1 82 ? -0.596 4.150 14.989 1.00 61.34 82 LEU A C 1
ATOM 638 O O . LEU A 1 82 ? -0.365 3.288 15.840 1.00 61.34 82 LEU A O 1
ATOM 642 N N . PRO A 1 83 ? -1.351 5.233 15.270 1.00 53.12 83 PRO A N 1
ATOM 643 C CA . PRO A 1 83 ? -2.024 5.385 16.557 1.00 53.12 83 PRO A CA 1
ATOM 644 C C . PRO A 1 83 ? -2.976 4.202 16.779 1.00 53.12 83 PRO A C 1
ATOM 646 O O . PRO A 1 83 ? -3.615 3.743 15.831 1.00 53.12 83 PRO A O 1
ATOM 649 N N . THR A 1 84 ? -3.013 3.671 18.005 1.00 54.78 84 THR A N 1
ATOM 650 C CA . THR A 1 84 ? -3.864 2.533 18.403 1.00 54.78 84 THR A CA 1
ATOM 651 C C . THR A 1 84 ? -5.337 2.885 18.312 1.00 54.78 84 THR A C 1
ATOM 653 O O . THR A 1 84 ? -5.716 3.880 18.969 1.00 54.78 84 THR A O 1
#

Foldseek 3Di:
DDDDPVLVVLLVVLQVCLVVLVLVCLVVLVVQCPPPGLSSNLSSLVSNCRNPVPSSVVCLVVQLVDPDPVSNVSSVVVVVVRDD

Mean predicted aligned error: 4.64 Å

Solvent-accessible surface area (backbone atoms only — not comparable to full-atom values): 4570 Å² total; per-residue (Å²): 137,86,71,53,76,70,45,49,52,52,23,52,51,38,48,52,43,48,73,70,59,49,45,89,50,28,67,58,24,57,65,31,55,74,45,93,42,63,64,28,20,41,34,12,49,55,25,16,45,72,44,34,49,67,63,36,59,78,40,40,75,57,42,45,60,36,93,49,68,64,40,9,52,50,43,51,57,49,60,77,69,55,85,131

Radius of gyration: 11.77 Å; Cα contacts (8 Å, |Δi|>4): 91; chains: 1; bounding box: 30×26×35 Å